Protein AF-A0A2N5ZVA5-F1 (afdb_monomer)

Foldseek 3Di:
DDDDDWQAQDAAPDADEDDCVVVVDDDFAFRTDDPQWTAGPPRYIYRNVVQVVDDDDDDDDDD

pLDDT: mean 92.91, std 5.8, range [59.66, 97.38]

Radius of gyration: 12.56 Å; Cα contacts (8 Å, |Δi|>4): 75; chains: 1; bounding box: 26×32×31 Å

Solvent-accessible surface area (backbone atoms only — not comparable to full-atom values): 4273 Å² total; per-residue (Å²): 136,88,86,81,90,59,64,56,82,62,82,59,93,55,83,40,79,58,51,51,93,82,42,76,77,84,88,77,56,79,42,26,41,53,90,61,30,43,31,31,56,98,18,31,33,36,55,56,71,79,50,68,92,60,92,79,90,85,83,85,84,86,129

Sequence (63 aa):
MTKITYPVEKYPVKVKSVNLDKTPDFKSVLHGIRGQYLIFEDGQVLNVRKYNGYEIELNIENY

Mean predicted aligned error: 3.64 Å

Secondary structure (DSSP, 8-state):
-------BS---SS-EE--TTT-S-----EEEEETTEEEEGGGEEEEGGGGTT------PPP-

Structure (mmCIF, N/CA/C/O backbone):
data_AF-A0A2N5ZVA5-F1
#
_entry.id   AF-A0A2N5ZVA5-F1
#
loop_
_atom_site.group_PDB
_atom_site.id
_atom_site.type_symbol
_atom_site.label_atom_id
_atom_site.label_alt_id
_atom_site.label_comp_id
_atom_site.label_asym_id
_atom_site.label_entity_id
_atom_site.label_seq_id
_atom_site.pdbx_PDB_ins_code
_atom_site.Cartn_x
_atom_site.Cartn_y
_atom_site.Cartn_z
_atom_site.occupancy
_atom_site.B_iso_or_equiv
_atom_site.auth_seq_id
_atom_site.auth_comp_id
_atom_site.auth_asym_id
_atom_site.auth_atom_id
_atom_site.pdbx_PDB_model_num
ATOM 1 N N . MET A 1 1 ? 15.703 11.318 -20.724 1.00 72.25 1 MET A N 1
ATOM 2 C CA . MET A 1 1 ? 14.661 10.946 -19.738 1.00 72.25 1 MET A CA 1
ATOM 3 C C . MET A 1 1 ? 14.719 9.446 -19.519 1.00 72.25 1 MET A C 1
ATOM 5 O O . MET A 1 1 ? 14.686 8.713 -20.500 1.00 72.25 1 MET A O 1
ATOM 9 N N . THR A 1 2 ? 14.821 8.998 -18.271 1.00 87.12 2 THR A N 1
ATOM 10 C CA . THR A 1 2 ? 14.829 7.568 -17.929 1.00 87.12 2 THR A CA 1
ATOM 11 C C . THR A 1 2 ? 13.396 7.044 -17.900 1.00 87.12 2 THR A C 1
ATOM 13 O O . THR A 1 2 ? 12.549 7.611 -17.213 1.00 87.12 2 THR A O 1
ATOM 16 N N . LYS A 1 3 ? 13.106 5.980 -18.656 1.00 86.94 3 LYS A N 1
ATOM 17 C CA . LYS A 1 3 ? 11.824 5.268 -18.583 1.00 86.94 3 LYS A CA 1
ATOM 18 C C . LYS A 1 3 ? 11.954 4.147 -17.558 1.00 86.94 3 LYS A C 1
ATOM 20 O O . LYS A 1 3 ? 12.834 3.306 -17.693 1.00 86.94 3 LYS A O 1
ATOM 25 N N . ILE A 1 4 ? 11.090 4.156 -16.549 1.00 90.38 4 ILE A N 1
ATOM 26 C CA . ILE A 1 4 ? 11.008 3.095 -15.543 1.00 90.38 4 ILE A CA 1
ATOM 27 C C . ILE A 1 4 ? 9.761 2.272 -15.847 1.00 90.38 4 ILE A C 1
ATOM 29 O O . ILE A 1 4 ? 8.661 2.824 -15.930 1.00 90.38 4 ILE A O 1
ATOM 33 N N . THR A 1 5 ? 9.940 0.967 -16.017 1.00 92.25 5 THR A N 1
ATOM 34 C CA . THR A 1 5 ? 8.834 0.017 -16.137 1.00 92.25 5 THR A CA 1
ATOM 35 C C . THR A 1 5 ? 8.473 -0.485 -14.751 1.00 92.25 5 THR A C 1
ATOM 37 O O . THR A 1 5 ? 9.334 -0.920 -13.992 1.00 92.25 5 THR A O 1
ATOM 40 N N . TYR A 1 6 ? 7.192 -0.405 -14.426 1.00 91.69 6 TYR A N 1
ATOM 41 C CA . TYR A 1 6 ? 6.652 -0.796 -13.134 1.00 91.69 6 TYR A CA 1
ATOM 42 C C . TYR A 1 6 ? 5.916 -2.135 -13.261 1.00 91.69 6 TYR A C 1
ATOM 44 O O . TYR A 1 6 ? 5.177 -2.298 -14.235 1.00 91.69 6 TYR A O 1
ATOM 52 N N . PRO A 1 7 ? 6.083 -3.075 -12.313 1.00 93.06 7 PRO A N 1
ATOM 53 C CA . PRO A 1 7 ? 5.372 -4.346 -12.341 1.00 93.06 7 PRO A CA 1
ATOM 54 C C . PRO A 1 7 ? 3.912 -4.103 -11.957 1.00 93.06 7 PRO A C 1
ATOM 56 O O . PRO A 1 7 ? 3.596 -3.880 -10.792 1.00 93.06 7 PRO A O 1
ATOM 59 N N . VAL A 1 8 ? 3.022 -4.084 -12.944 1.00 93.75 8 VAL A N 1
ATOM 60 C CA . VAL A 1 8 ? 1.578 -3.976 -12.727 1.00 93.75 8 VAL A CA 1
ATOM 61 C C . VAL A 1 8 ? 0.894 -4.971 -13.643 1.00 93.75 8 VAL A C 1
ATOM 63 O O . VAL A 1 8 ? 0.923 -4.802 -14.859 1.00 93.75 8 VAL A O 1
ATOM 66 N N . GLU A 1 9 ? 0.282 -5.997 -13.062 1.00 90.25 9 GLU A N 1
ATOM 67 C CA . GLU A 1 9 ? -0.451 -7.009 -13.824 1.00 90.25 9 GLU A CA 1
ATOM 68 C C . GLU A 1 9 ? -1.757 -6.432 -14.365 1.00 90.25 9 GLU A C 1
ATOM 70 O O . GLU A 1 9 ? -2.104 -6.614 -15.533 1.00 90.25 9 GLU A O 1
ATOM 75 N N . LYS A 1 10 ? -2.467 -5.671 -13.523 1.00 86.50 10 LYS A N 1
ATOM 76 C CA . LYS A 1 10 ? -3.744 -5.055 -13.873 1.00 86.50 10 LYS A CA 1
ATOM 77 C C . LYS A 1 10 ? -3.873 -3.662 -13.280 1.00 86.50 10 LYS A C 1
ATOM 79 O O . LYS A 1 10 ? -3.771 -3.458 -12.073 1.00 86.50 10 LYS A O 1
ATOM 84 N N . TYR A 1 11 ? -4.158 -2.687 -14.139 1.00 89.38 11 TYR A N 1
ATOM 85 C CA . TYR A 1 11 ? -4.503 -1.348 -13.678 1.00 89.38 11 TYR A CA 1
ATOM 86 C C . TYR A 1 11 ? -5.960 -1.303 -13.201 1.00 89.38 11 TYR A C 1
ATOM 88 O O . TYR A 1 11 ? -6.847 -1.847 -13.868 1.00 89.38 11 TYR A O 1
ATOM 96 N N . PRO A 1 12 ? -6.237 -0.638 -12.069 1.00 90.06 12 PRO A N 1
ATOM 97 C CA . PRO A 1 12 ? -7.590 -0.524 -11.560 1.00 90.06 12 PRO A CA 1
ATOM 98 C C . PRO A 1 12 ? -8.428 0.374 -12.475 1.00 90.06 12 PRO A C 1
ATOM 100 O O . PRO A 1 12 ? -8.028 1.491 -12.793 1.00 90.06 12 PRO A O 1
ATOM 103 N N . VAL A 1 13 ? -9.620 -0.090 -12.859 1.00 91.75 13 VAL A N 1
ATOM 104 C CA . VAL A 1 13 ? -10.581 0.724 -13.633 1.00 91.75 13 VAL A CA 1
ATOM 105 C C . VAL A 1 13 ? -11.092 1.900 -12.793 1.00 91.75 13 VAL A C 1
ATOM 107 O O . VAL A 1 13 ? -11.292 3.001 -13.297 1.00 91.75 13 VAL A O 1
ATOM 110 N N . LYS A 1 14 ? -11.270 1.675 -11.486 1.00 95.06 14 LYS A N 1
ATOM 111 C CA . LYS A 1 14 ? -11.639 2.693 -10.503 1.00 95.06 14 LYS A CA 1
ATOM 112 C C . LYS A 1 14 ? -10.790 2.512 -9.253 1.00 95.06 14 LYS A C 1
ATOM 114 O O . LYS A 1 14 ? -10.718 1.414 -8.712 1.00 95.06 14 LYS A O 1
ATOM 119 N N . VAL A 1 15 ? -10.175 3.599 -8.797 1.00 95.69 15 VAL A N 1
ATOM 120 C CA . VAL A 1 15 ? -9.307 3.596 -7.615 1.00 95.69 15 VAL A CA 1
ATOM 121 C C . VAL A 1 15 ? -10.142 3.695 -6.339 1.00 95.69 15 VAL A C 1
ATOM 123 O O . VAL A 1 15 ? -10.972 4.595 -6.198 1.00 95.69 15 VAL A O 1
ATOM 126 N N . LYS A 1 16 ? -9.879 2.797 -5.389 1.00 96.06 16 LYS A N 1
ATOM 127 C CA . LYS A 1 16 ? -10.355 2.846 -4.004 1.00 96.06 16 LYS A CA 1
ATOM 128 C C . LYS A 1 16 ? -9.144 3.041 -3.095 1.00 96.06 16 LYS A C 1
ATOM 130 O O . LYS A 1 16 ? -8.302 2.158 -2.985 1.00 96.06 16 LYS A O 1
ATOM 135 N N . SER A 1 17 ? -9.032 4.208 -2.472 1.00 96.38 17 SER A N 1
ATOM 136 C CA . SER A 1 17 ? -7.888 4.506 -1.606 1.00 96.38 17 SER A CA 1
ATOM 137 C C . SER A 1 17 ? -7.949 3.685 -0.317 1.00 96.38 17 SER A C 1
ATOM 139 O O . SER A 1 17 ? -8.962 3.726 0.385 1.00 96.38 17 SER A O 1
ATOM 141 N N . VAL A 1 18 ? -6.870 2.973 0.003 1.00 96.50 18 VAL A N 1
ATOM 142 C CA . VAL A 1 18 ? -6.694 2.296 1.294 1.00 96.50 18 VAL A CA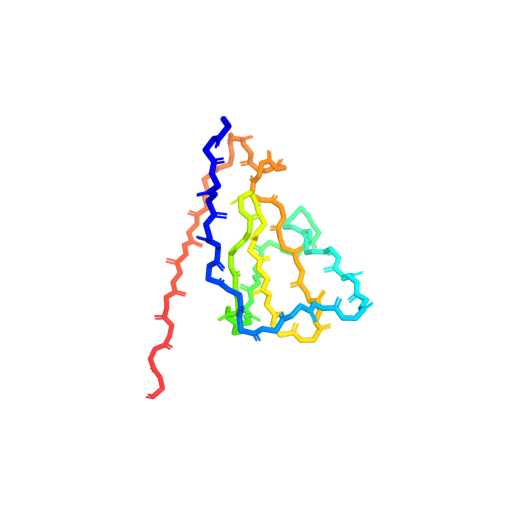 1
ATOM 143 C C . VAL A 1 18 ? -6.207 3.319 2.320 1.00 96.50 18 VAL A C 1
ATOM 145 O O . VAL A 1 18 ? -5.218 4.027 2.098 1.00 96.50 18 VAL A O 1
ATOM 148 N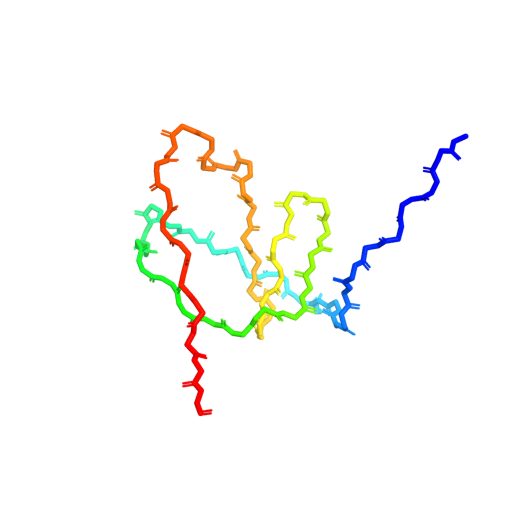 N . ASN A 1 19 ? -6.917 3.417 3.446 1.00 96.12 19 ASN A N 1
ATOM 149 C CA . ASN A 1 19 ? -6.609 4.358 4.517 1.00 96.12 19 ASN A CA 1
ATOM 150 C C . ASN A 1 19 ? -6.331 3.633 5.842 1.00 96.12 19 ASN A C 1
ATOM 152 O O . ASN A 1 19 ? -7.278 3.290 6.546 1.00 96.12 19 ASN A O 1
ATOM 156 N N . LEU A 1 20 ? -5.053 3.483 6.200 1.00 95.12 20 LEU A N 1
ATOM 157 C CA . LEU A 1 20 ? -4.632 2.805 7.428 1.00 95.12 20 LEU A CA 1
ATOM 158 C C . LEU A 1 20 ? -4.986 3.591 8.702 1.00 95.12 20 LEU A C 1
ATOM 160 O O . LEU A 1 20 ? -5.180 2.988 9.745 1.00 95.12 20 LEU A O 1
ATOM 164 N N . ASP A 1 21 ? -5.207 4.911 8.624 1.00 95.31 21 ASP A N 1
ATOM 165 C CA . ASP A 1 21 ? -5.701 5.681 9.782 1.00 95.31 21 ASP A CA 1
ATOM 166 C C . ASP A 1 21 ? -7.144 5.297 10.153 1.00 95.31 21 ASP A C 1
ATOM 168 O O . ASP A 1 21 ? -7.575 5.479 11.288 1.00 95.31 21 ASP A O 1
ATOM 172 N N . LYS A 1 22 ? -7.924 4.812 9.175 1.00 94.69 22 LYS A N 1
ATOM 173 C CA . LYS A 1 22 ? -9.311 4.359 9.376 1.00 94.69 22 LYS A CA 1
ATOM 174 C C . LYS A 1 22 ? -9.414 2.850 9.560 1.00 94.69 22 LYS A C 1
ATOM 176 O O . LYS A 1 22 ? -10.354 2.375 10.189 1.00 94.69 22 LYS A O 1
ATOM 181 N N . THR A 1 23 ? -8.503 2.108 8.947 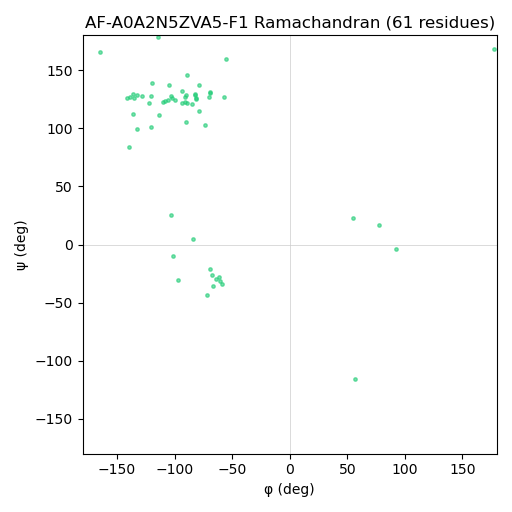1.00 93.19 23 THR A N 1
ATOM 182 C CA . THR A 1 23 ? -8.490 0.647 8.935 1.00 93.19 23 THR A CA 1
ATOM 183 C C . THR A 1 23 ? -7.035 0.203 9.091 1.00 93.19 23 THR A C 1
ATOM 185 O O . THR A 1 23 ? -6.369 0.007 8.076 1.00 93.19 23 THR A O 1
ATOM 188 N N . PRO A 1 24 ? -6.528 0.128 10.338 1.00 93.44 24 PRO A N 1
ATOM 189 C CA . PRO A 1 24 ? -5.107 -0.098 10.633 1.00 93.44 24 PRO A CA 1
ATOM 190 C C . PRO A 1 24 ? -4.564 -1.400 10.051 1.00 93.44 24 PRO A C 1
ATOM 192 O O . PRO A 1 24 ? -3.428 -1.438 9.589 1.00 93.44 24 PRO A O 1
ATOM 195 N N . ASP A 1 25 ? -5.415 -2.423 9.997 1.00 93.56 25 ASP A N 1
ATOM 196 C CA . ASP A 1 25 ? -5.105 -3.726 9.427 1.00 93.56 25 ASP A CA 1
ATOM 197 C C . ASP A 1 25 ? -5.739 -3.878 8.043 1.00 93.56 25 ASP A C 1
ATOM 199 O O . ASP A 1 25 ? -6.944 -3.690 7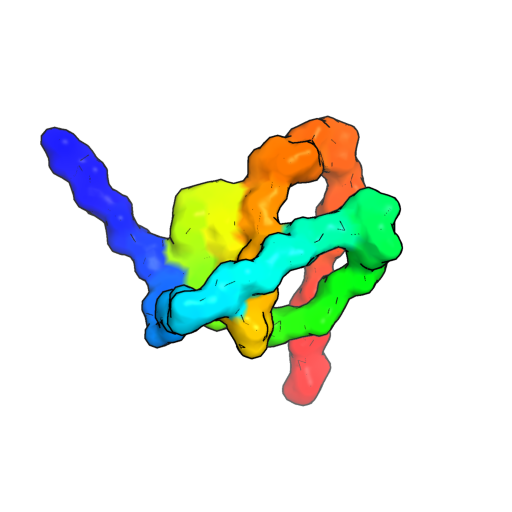.854 1.00 93.56 25 ASP A O 1
ATOM 203 N N . PHE A 1 26 ? -4.927 -4.248 7.057 1.00 94.00 26 PHE A N 1
ATOM 204 C CA . PHE A 1 26 ? -5.364 -4.419 5.677 1.00 94.00 26 PHE A CA 1
ATOM 205 C C . PHE A 1 26 ? -4.724 -5.659 5.059 1.00 94.00 26 PHE A C 1
ATOM 207 O O . PHE A 1 26 ? -3.503 -5.794 5.040 1.00 94.00 26 PHE A O 1
ATOM 214 N N . LYS A 1 27 ? -5.557 -6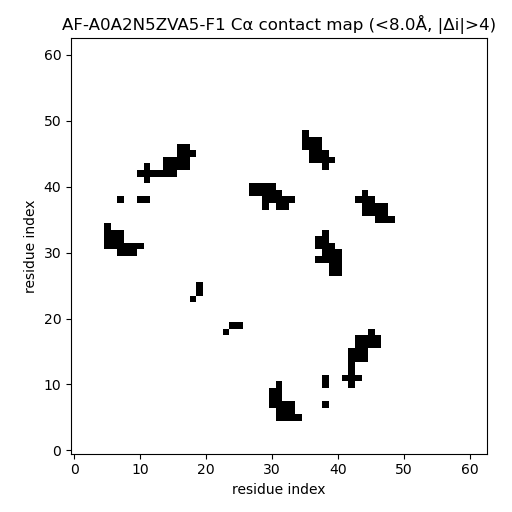.539 4.499 1.00 95.00 27 LYS A N 1
ATOM 215 C CA . LYS A 1 27 ? -5.133 -7.754 3.802 1.00 95.00 27 LYS A CA 1
ATOM 216 C C . LYS A 1 27 ? -5.788 -7.815 2.430 1.00 95.00 27 LYS A C 1
ATOM 218 O O . LYS A 1 27 ? -7.004 -7.685 2.318 1.00 95.00 27 LYS A O 1
ATOM 223 N N . SER A 1 28 ? -4.975 -8.000 1.397 1.00 94.38 28 SER A N 1
ATOM 224 C CA . SER A 1 28 ? -5.413 -8.132 0.006 1.00 94.38 28 SER A CA 1
ATOM 225 C C . SER A 1 28 ? -4.270 -8.697 -0.841 1.00 94.38 28 SER A C 1
ATOM 227 O O . SER A 1 28 ? -3.120 -8.713 -0.397 1.00 94.38 28 SER A O 1
ATOM 229 N N . VAL A 1 29 ? -4.564 -9.149 -2.059 1.00 94.00 29 VAL A N 1
ATOM 230 C CA . VAL A 1 29 ? -3.538 -9.627 -2.996 1.00 94.00 29 VAL A CA 1
ATOM 231 C C . VAL A 1 29 ? -2.916 -8.431 -3.712 1.00 94.00 29 VAL A C 1
ATOM 233 O O . VAL A 1 29 ? -3.624 -7.587 -4.263 1.00 94.00 29 VAL A O 1
ATOM 236 N N . LEU A 1 30 ? -1.586 -8.345 -3.711 1.00 94.81 30 LEU A N 1
ATOM 237 C CA . LEU A 1 30 ? -0.837 -7.304 -4.414 1.00 94.81 30 LEU A CA 1
ATOM 238 C C . LEU A 1 30 ? -0.762 -7.633 -5.916 1.00 94.81 30 LEU A C 1
ATOM 240 O O . LEU A 1 30 ? -0.127 -8.605 -6.299 1.00 94.81 30 LEU A O 1
ATOM 244 N N . HIS A 1 31 ? -1.382 -6.807 -6.763 1.00 95.00 31 HIS A N 1
ATOM 245 C CA . HIS A 1 31 ? -1.428 -6.961 -8.233 1.00 95.00 31 HIS A CA 1
ATOM 246 C C . HIS A 1 31 ? -0.452 -6.036 -8.967 1.00 95.00 31 HIS A C 1
ATOM 248 O O . HIS A 1 31 ? -0.259 -6.132 -10.183 1.00 95.00 31 HIS A O 1
ATOM 254 N N . GLY A 1 32 ? 0.157 -5.085 -8.261 1.00 95.62 32 GLY A N 1
ATOM 255 C CA . GLY A 1 32 ? 1.168 -4.238 -8.864 1.00 95.62 32 GLY A CA 1
ATOM 256 C C . GLY A 1 32 ? 1.739 -3.164 -7.958 1.00 95.62 32 GLY A C 1
ATOM 257 O O . GLY A 1 32 ? 1.212 -2.845 -6.896 1.00 95.62 32 GLY A O 1
ATOM 258 N N . ILE A 1 33 ? 2.820 -2.557 -8.429 1.00 95.75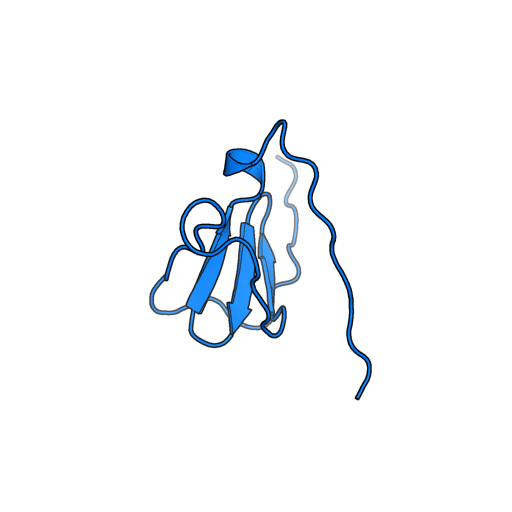 33 ILE A N 1
ATOM 259 C CA . ILE A 1 33 ? 3.501 -1.439 -7.786 1.00 95.75 33 ILE A CA 1
ATOM 260 C C . ILE A 1 33 ? 3.764 -0.388 -8.849 1.00 95.75 33 ILE A C 1
ATOM 262 O O . ILE A 1 33 ? 4.357 -0.697 -9.874 1.00 95.75 33 ILE A O 1
ATOM 266 N N . ARG A 1 34 ? 3.382 0.868 -8.609 1.00 94.44 34 ARG A N 1
ATOM 267 C CA . ARG A 1 34 ? 3.694 1.999 -9.493 1.00 94.44 34 ARG A CA 1
ATOM 268 C C . ARG A 1 34 ? 4.226 3.171 -8.682 1.00 94.44 34 ARG A C 1
ATOM 270 O O . ARG A 1 34 ? 3.457 3.947 -8.120 1.00 94.44 34 ARG A O 1
ATOM 277 N N . GLY A 1 35 ? 5.544 3.336 -8.653 1.00 94.12 35 GLY A N 1
ATOM 278 C CA . GLY A 1 35 ? 6.192 4.370 -7.844 1.00 94.12 35 GLY A CA 1
ATOM 279 C C . GLY A 1 35 ? 5.812 4.225 -6.368 1.00 94.12 35 GLY A C 1
ATOM 280 O O . GLY A 1 35 ? 6.114 3.212 -5.756 1.00 94.12 35 GLY A O 1
ATOM 281 N N . GLN A 1 36 ?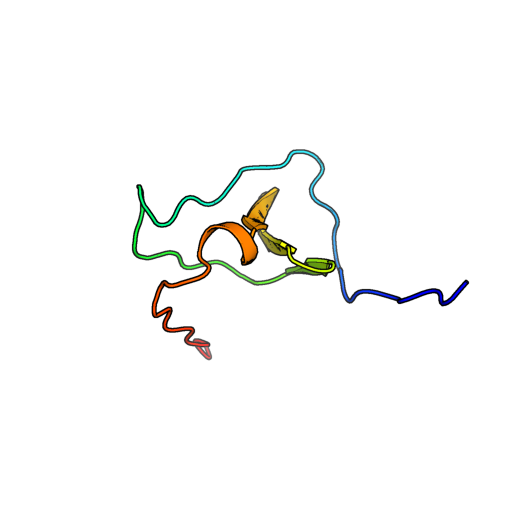 5.114 5.221 -5.818 1.00 95.81 36 GLN A N 1
ATOM 282 C CA . GLN A 1 36 ? 4.649 5.236 -4.422 1.00 95.81 36 GLN A CA 1
ATOM 283 C C . GLN A 1 36 ? 3.323 4.487 -4.178 1.00 95.81 36 GLN A C 1
ATOM 285 O O . GLN A 1 36 ? 2.765 4.569 -3.085 1.00 95.81 36 GLN A O 1
ATOM 290 N N . TYR A 1 37 ? 2.765 3.830 -5.193 1.00 96.88 37 TYR A N 1
ATOM 291 C CA . TYR A 1 37 ? 1.462 3.178 -5.097 1.00 96.88 37 TYR A CA 1
ATOM 292 C C . TYR A 1 37 ? 1.610 1.661 -5.088 1.00 96.88 37 TYR A C 1
ATOM 294 O O . TYR A 1 37 ? 2.151 1.099 -6.041 1.00 96.88 37 TYR A O 1
ATOM 302 N N . LEU A 1 38 ? 1.077 1.014 -4.054 1.00 96.06 38 LEU A N 1
ATOM 303 C CA . LEU A 1 38 ? 0.796 -0.420 -4.049 1.00 96.06 38 LEU A CA 1
ATOM 304 C C . LEU A 1 38 ? -0.638 -0.619 -4.540 1.00 96.06 38 LEU A C 1
ATOM 306 O O . LEU A 1 38 ? -1.560 0.032 -4.048 1.00 96.06 38 LEU A O 1
ATOM 310 N N . ILE A 1 39 ? -0.809 -1.466 -5.547 1.00 97.25 39 ILE A N 1
ATOM 311 C CA . ILE A 1 39 ? -2.079 -1.748 -6.211 1.00 97.25 39 ILE A CA 1
ATOM 312 C C . ILE A 1 39 ? -2.484 -3.164 -5.828 1.00 97.25 39 ILE A C 1
ATOM 314 O O . ILE A 1 39 ? -1.744 -4.112 -6.081 1.00 97.25 39 ILE A O 1
ATOM 318 N N . PHE A 1 40 ? -3.664 -3.294 -5.246 1.00 95.75 40 PHE A N 1
ATOM 319 C CA . PHE A 1 40 ? -4.232 -4.551 -4.789 1.00 95.75 40 PHE A CA 1
ATOM 320 C C . PHE A 1 40 ? -5.486 -4.912 -5.595 1.00 95.75 40 PHE A C 1
ATOM 322 O O . PHE A 1 40 ? -5.927 -4.157 -6.473 1.00 95.75 40 PHE A O 1
ATOM 329 N N . GLU A 1 41 ? -6.072 -6.066 -5.285 1.00 94.62 41 GLU A N 1
ATOM 330 C CA . GLU A 1 41 ? -7.334 -6.522 -5.869 1.00 94.62 41 GLU A CA 1
ATOM 331 C C . GLU A 1 41 ? -8.485 -5.516 -5.710 1.00 94.62 41 GLU A C 1
ATOM 333 O O . GLU A 1 41 ? -8.458 -4.580 -4.906 1.00 94.62 41 GLU A O 1
ATOM 338 N N . ASP A 1 42 ? -9.504 -5.665 -6.561 1.00 94.12 42 ASP A N 1
ATOM 339 C CA . ASP A 1 42 ? -10.735 -4.859 -6.555 1.00 94.12 42 ASP A CA 1
ATOM 340 C C . ASP A 1 42 ? -10.553 -3.335 -6.634 1.00 94.12 42 ASP A C 1
ATOM 342 O O . ASP A 1 42 ? -11.447 -2.548 -6.274 1.00 94.12 42 ASP A O 1
ATOM 346 N N . GLY A 1 43 ? -9.401 -2.919 -7.157 1.00 94.44 43 GLY A N 1
ATOM 347 C CA . GLY A 1 43 ? -9.022 -1.532 -7.365 1.00 94.44 43 GLY A CA 1
ATOM 348 C C . GLY A 1 43 ? -8.566 -0.800 -6.110 1.00 94.44 43 GLY A C 1
ATOM 349 O O . GLY A 1 43 ? -8.534 0.433 -6.107 1.00 94.44 43 GLY A O 1
ATOM 350 N N . GLN A 1 44 ? -8.226 -1.535 -5.051 1.00 96.56 44 GLN A N 1
ATOM 351 C CA . GLN A 1 44 ? -7.652 -0.983 -3.831 1.00 96.56 44 GLN A CA 1
ATOM 352 C C . GLN A 1 44 ? -6.227 -0.482 -4.090 1.00 96.56 44 GLN A C 1
ATOM 354 O O . GLN A 1 44 ? -5.408 -1.173 -4.686 1.00 96.56 44 GLN A O 1
ATOM 359 N N . VAL A 1 45 ? -5.922 0.744 -3.668 1.00 97.38 45 VAL A N 1
ATOM 360 C CA . VAL A 1 45 ? -4.603 1.355 -3.872 1.00 97.38 45 VAL A CA 1
ATOM 361 C C . VAL A 1 45 ? -4.137 2.027 -2.589 1.00 97.38 45 VAL A C 1
ATOM 363 O O . VAL A 1 45 ? -4.827 2.894 -2.050 1.00 97.38 45 VAL A O 1
ATOM 366 N N . LEU A 1 46 ? -2.941 1.669 -2.132 1.00 96.69 46 LEU A N 1
ATOM 367 C CA . LEU A 1 46 ? -2.265 2.312 -1.011 1.00 96.69 46 LEU A CA 1
ATOM 368 C C . LEU A 1 46 ? -1.187 3.258 -1.541 1.00 96.69 46 LEU A C 1
ATOM 370 O O . LEU A 1 46 ? -0.307 2.848 -2.294 1.00 96.69 46 LEU A O 1
ATOM 374 N N . ASN A 1 47 ? -1.230 4.523 -1.129 1.00 96.69 47 ASN A N 1
ATOM 375 C CA . ASN A 1 47 ? -0.125 5.454 -1.346 1.00 96.69 47 ASN A CA 1
ATOM 376 C C . ASN A 1 47 ? 0.828 5.392 -0.149 1.00 96.69 47 ASN A C 1
ATOM 378 O O . ASN A 1 47 ? 0.517 5.956 0.900 1.00 96.69 47 ASN A O 1
ATOM 382 N N . VAL A 1 48 ? 1.989 4.758 -0.307 1.00 95.25 48 VAL A N 1
ATOM 383 C CA . VAL A 1 48 ? 2.941 4.564 0.802 1.00 95.25 48 VAL A CA 1
ATOM 384 C C . VAL A 1 48 ? 3.496 5.888 1.324 1.00 95.25 48 VAL A C 1
ATOM 386 O O . VAL A 1 48 ? 3.725 6.027 2.519 1.00 95.25 48 VAL A O 1
ATOM 389 N N . ARG A 1 49 ? 3.604 6.918 0.467 1.00 95.81 49 ARG A N 1
ATOM 390 C CA . ARG A 1 49 ? 4.081 8.254 0.865 1.00 95.81 49 ARG A CA 1
ATOM 391 C C . ARG A 1 49 ? 3.182 8.908 1.916 1.00 95.81 49 ARG A C 1
ATOM 393 O O . ARG A 1 49 ? 3.658 9.737 2.688 1.00 95.81 49 ARG A O 1
ATOM 400 N N . LYS A 1 50 ? 1.888 8.569 1.941 1.00 95.69 50 LYS A N 1
ATOM 401 C CA . LYS A 1 50 ? 0.955 9.098 2.944 1.00 95.69 50 LYS A CA 1
ATOM 402 C C . LYS A 1 50 ? 1.389 8.718 4.367 1.00 95.69 50 LYS A C 1
ATOM 404 O O . LYS A 1 50 ? 1.164 9.501 5.279 1.00 95.69 50 LYS A O 1
ATOM 409 N N . TYR A 1 51 ? 2.03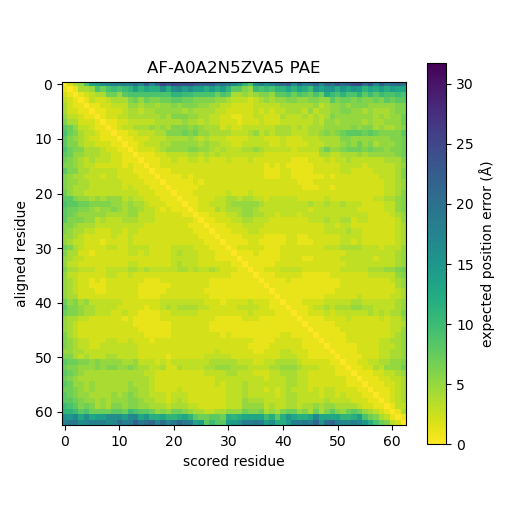6 7.568 4.527 1.00 94.94 51 TYR A N 1
ATOM 410 C CA . TYR A 1 51 ? 2.412 7.002 5.822 1.00 94.94 51 TYR A CA 1
ATOM 411 C C . TYR A 1 51 ? 3.897 7.187 6.138 1.00 94.94 51 TYR A C 1
ATOM 413 O O . TYR A 1 51 ? 4.481 6.429 6.906 1.00 94.94 51 TYR A O 1
ATOM 421 N N . ASN A 1 52 ? 4.535 8.205 5.556 1.00 94.44 52 ASN A N 1
ATOM 422 C CA . ASN A 1 52 ? 5.872 8.594 5.988 1.00 94.44 52 ASN A CA 1
ATOM 423 C C . ASN A 1 52 ? 5.857 8.924 7.490 1.00 94.44 52 ASN A C 1
ATOM 425 O O . ASN A 1 52 ? 5.057 9.748 7.928 1.00 94.44 52 ASN A O 1
ATOM 429 N N . GLY A 1 53 ? 6.755 8.299 8.253 1.00 95.31 53 GLY A N 1
ATOM 430 C CA . GLY A 1 53 ? 6.838 8.451 9.710 1.00 95.31 53 GLY A CA 1
ATOM 431 C C . GLY A 1 53 ? 6.041 7.417 10.511 1.00 95.31 53 GLY A C 1
ATOM 432 O O . GLY A 1 53 ? 6.143 7.418 11.733 1.00 95.31 53 GLY A O 1
ATOM 433 N N . TYR A 1 54 ? 5.291 6.532 9.850 1.00 95.19 54 TYR A N 1
ATOM 434 C CA . TYR A 1 54 ? 4.655 5.381 10.489 1.00 95.19 54 TYR A CA 1
ATOM 435 C C . TYR A 1 54 ? 5.615 4.186 10.468 1.00 95.19 54 TYR A C 1
ATOM 437 O O . TYR A 1 54 ? 6.353 3.994 9.499 1.00 95.19 54 TYR A O 1
ATOM 445 N N . GLU A 1 55 ? 5.562 3.358 11.507 1.00 95.00 55 GLU A N 1
ATOM 446 C CA . GLU A 1 55 ? 6.076 1.991 11.456 1.00 95.00 55 GLU A CA 1
ATOM 447 C C . GLU A 1 55 ? 4.975 1.098 10.874 1.00 95.00 55 GLU A C 1
ATOM 449 O O . GLU A 1 55 ? 3.857 1.073 11.388 1.00 95.00 55 GLU A O 1
ATOM 454 N N . ILE A 1 56 ? 5.259 0.432 9.752 1.00 91.88 56 ILE A N 1
ATOM 455 C CA . ILE A 1 56 ? 4.315 -0.459 9.068 1.00 91.88 56 ILE A CA 1
ATOM 456 C C . ILE A 1 56 ? 4.929 -1.849 9.016 1.00 91.88 56 ILE A C 1
ATOM 458 O O . ILE A 1 56 ? 6.037 -2.021 8.506 1.00 91.88 56 ILE A O 1
ATOM 462 N N . GLU A 1 57 ? 4.167 -2.838 9.467 1.00 94.44 57 GLU A N 1
ATOM 463 C CA . GLU A 1 57 ? 4.494 -4.247 9.297 1.00 94.44 57 GLU A CA 1
ATOM 464 C C . GLU A 1 57 ? 3.821 -4.791 8.029 1.00 94.44 57 GLU A C 1
ATOM 466 O O . GLU A 1 57 ? 2.638 -4.555 7.776 1.00 94.44 57 GLU A O 1
ATOM 471 N N . LEU A 1 58 ? 4.586 -5.503 7.202 1.00 92.50 58 LEU A N 1
ATOM 472 C CA . LEU A 1 58 ? 4.093 -6.161 5.995 1.00 92.50 58 LEU A CA 1
ATOM 473 C C . LEU A 1 58 ? 4.403 -7.648 6.096 1.00 92.50 58 LEU A C 1
ATOM 475 O O . LEU A 1 58 ? 5.567 -8.032 6.176 1.00 92.50 58 LEU A O 1
ATOM 479 N N . ASN A 1 59 ? 3.360 -8.468 6.026 1.00 93.81 59 ASN A N 1
ATOM 480 C CA . ASN A 1 59 ? 3.469 -9.918 6.076 1.00 93.81 59 ASN A CA 1
ATOM 481 C C . ASN A 1 59 ? 2.907 -10.536 4.795 1.00 93.81 59 ASN A C 1
ATOM 483 O O . ASN A 1 59 ? 1.875 -10.103 4.281 1.00 93.81 59 ASN A O 1
ATOM 487 N N . ILE A 1 60 ? 3.598 -11.555 4.283 1.00 93.50 60 ILE A N 1
ATOM 488 C CA . ILE A 1 60 ? 3.116 -12.387 3.178 1.00 93.50 60 ILE A CA 1
ATOM 489 C C . ILE A 1 60 ? 2.550 -13.659 3.791 1.00 93.50 60 ILE A C 1
ATOM 491 O O . ILE A 1 60 ? 3.248 -14.367 4.516 1.00 93.50 60 ILE A O 1
ATOM 495 N N . GLU A 1 61 ? 1.297 -13.963 3.479 1.00 88.94 61 GLU A N 1
ATOM 496 C CA . GLU A 1 61 ? 0.702 -15.243 3.833 1.00 88.94 61 GLU A CA 1
ATOM 497 C C . GLU A 1 61 ? 0.861 -16.222 2.670 1.00 88.94 61 GLU A C 1
ATOM 499 O O . GLU A 1 61 ? 0.407 -15.953 1.557 1.00 88.94 61 GLU A O 1
ATOM 504 N N . ASN A 1 62 ? 1.519 -17.352 2.934 1.00 81.06 62 ASN A N 1
ATOM 505 C CA . ASN A 1 62 ? 1.578 -18.472 2.003 1.00 81.06 62 ASN A CA 1
ATOM 506 C C . ASN A 1 62 ? 0.384 -19.388 2.293 1.00 81.06 62 ASN A C 1
ATOM 508 O O . ASN A 1 62 ? 0.247 -19.859 3.424 1.00 81.06 62 ASN A O 1
ATOM 512 N N . TYR A 1 63 ? -0.464 -19.606 1.289 1.00 59.66 63 TYR A N 1
ATOM 513 C CA . TYR A 1 63 ? -1.514 -20.627 1.319 1.00 59.66 63 TYR A CA 1
ATOM 514 C C . TYR A 1 63 ? -0.974 -21.977 0.850 1.00 59.66 63 TYR A C 1
ATOM 516 O O . TYR A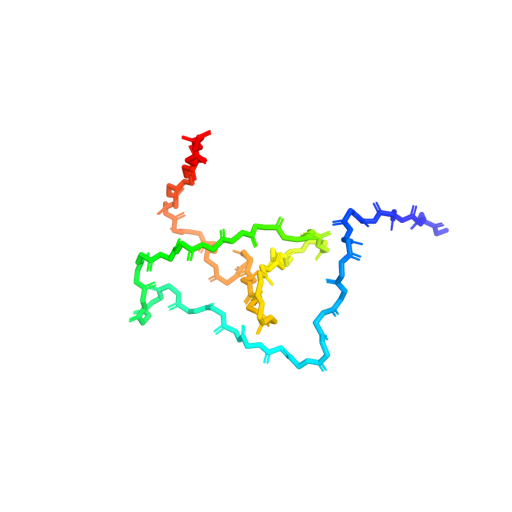 1 63 ? -0.109 -21.976 -0.058 1.00 59.66 63 TYR A O 1
#

Nearest PDB structures (foldseek):
  2qnt-assembly1_A-2  TM=4.064E-01  e=2.200E+00  Agrobacterium fabrum str. C58